Protein AF-A0A497D5G2-F1 (afdb_monomer_lite)

Radius of gyration: 11.5 Å; chains: 1; bounding box: 29×17×32 Å

Secondary structure (DSSP, 8-state):
-GGGS-EETTEE---TTSB-SSTT-B--GGGT-SS--HHHHHHHHHHHHHHHHHHHH--

pLDDT: mean 91.28, std 10.5, range [52.25, 97.81]

Sequence (59 aa):
YAEKIKVERGRFVVNEKQQTTDPKVFAGGDAVNRTADAISAIADGFRACKAIDEMLVKK

Structure (mmCIF, N/CA/C/O backbone):
data_AF-A0A497D5G2-F1
#
_entry.id   AF-A0A497D5G2-F1
#
loop_
_atom_site.group_PDB
_atom_site.id
_atom_site.type_symbol
_atom_site.label_atom_id
_atom_site.label_alt_id
_atom_site.label_comp_id
_atom_site.label_asym_id
_atom_site.label_entity_id
_atom_site.label_seq_id
_atom_site.pdbx_PDB_ins_code
_atom_site.Cartn_x
_atom_site.Cartn_y
_atom_site.Cartn_z
_atom_site.occupancy
_atom_site.B_iso_or_equiv
_atom_site.auth_seq_id
_atom_site.auth_comp_id
_atom_site.auth_asym_id
_atom_site.auth_atom_id
_atom_site.pdbx_PDB_model_num
ATOM 1 N N . TYR A 1 1 ? -17.481 -10.245 -0.729 1.00 52.47 1 TYR A N 1
ATOM 2 C CA . TYR A 1 1 ? -16.173 -9.572 -0.565 1.00 52.47 1 TYR A CA 1
ATOM 3 C C . TYR A 1 1 ? -15.570 -9.164 -1.906 1.00 52.47 1 TYR A C 1
ATOM 5 O O . TYR A 1 1 ? -15.335 -7.979 -2.086 1.00 52.47 1 TYR A O 1
ATOM 13 N N . ALA A 1 2 ? -15.397 -10.082 -2.866 1.00 57.19 2 ALA A N 1
ATOM 14 C CA . ALA A 1 2 ? -14.819 -9.771 -4.184 1.00 57.19 2 ALA A CA 1
ATOM 15 C C . ALA A 1 2 ? -15.588 -8.708 -5.001 1.00 57.19 2 ALA A C 1
ATOM 17 O O . ALA A 1 2 ? -14.971 -7.935 -5.718 1.00 57.19 2 ALA A O 1
ATOM 18 N N . GLU A 1 3 ? -16.911 -8.602 -4.843 1.00 65.00 3 GLU A N 1
ATOM 19 C CA . GLU A 1 3 ? -17.736 -7.637 -5.595 1.00 65.00 3 GLU A CA 1
ATOM 20 C C . GLU A 1 3 ? -17.497 -6.162 -5.226 1.00 65.00 3 GLU A C 1
ATOM 22 O O . GLU A 1 3 ? -17.924 -5.274 -5.957 1.00 65.00 3 GLU A O 1
ATOM 27 N N . LYS A 1 4 ? -16.825 -5.878 -4.100 1.00 84.06 4 LYS A N 1
ATOM 28 C CA . LYS A 1 4 ? -16.607 -4.504 -3.610 1.00 84.06 4 LYS A CA 1
ATOM 29 C C . LYS A 1 4 ? -15.189 -3.986 -3.814 1.00 84.06 4 LYS A C 1
ATOM 31 O O . LYS A 1 4 ? -14.961 -2.794 -3.627 1.00 84.06 4 LYS A O 1
ATOM 36 N N . ILE A 1 5 ? -14.242 -4.852 -4.172 1.00 90.81 5 ILE A N 1
ATOM 37 C CA . ILE A 1 5 ? -12.826 -4.501 -4.300 1.00 90.81 5 ILE A CA 1
ATOM 38 C C . ILE A 1 5 ? -12.470 -4.424 -5.781 1.00 90.81 5 ILE A C 1
ATOM 40 O O . ILE A 1 5 ? -12.510 -5.422 -6.497 1.00 90.81 5 ILE A O 1
ATOM 44 N N . LYS A 1 6 ? -12.111 -3.226 -6.242 1.00 93.62 6 LYS A N 1
ATOM 45 C CA . LYS A 1 6 ? -11.745 -2.983 -7.633 1.00 93.62 6 LYS A CA 1
ATOM 46 C C . LYS A 1 6 ? -10.327 -3.480 -7.917 1.00 93.62 6 LYS A C 1
ATOM 48 O O . LYS A 1 6 ? -9.372 -3.116 -7.230 1.00 93.62 6 LYS A O 1
ATOM 53 N N . VAL A 1 7 ? -10.201 -4.273 -8.976 1.00 93.88 7 VAL A N 1
ATOM 54 C CA . VAL A 1 7 ? -8.930 -4.794 -9.487 1.00 93.88 7 VAL A CA 1
ATOM 55 C C . VAL A 1 7 ? -8.798 -4.393 -10.951 1.00 93.88 7 VAL A C 1
ATOM 57 O O . VAL A 1 7 ? -9.712 -4.613 -11.743 1.00 93.88 7 VAL A O 1
ATOM 60 N N . GLU A 1 8 ? -7.658 -3.823 -11.328 1.00 92.81 8 GLU A N 1
ATOM 61 C CA . GLU A 1 8 ? -7.334 -3.469 -12.708 1.00 92.81 8 GLU A CA 1
ATOM 62 C C . GLU A 1 8 ? -6.029 -4.142 -13.129 1.00 92.81 8 GLU A C 1
ATOM 64 O O . GLU A 1 8 ? -4.998 -4.016 -12.471 1.00 92.81 8 GLU A O 1
ATOM 69 N N . ARG A 1 9 ? -6.066 -4.879 -14.248 1.00 90.38 9 ARG A N 1
ATOM 70 C CA . ARG A 1 9 ? -4.898 -5.595 -14.801 1.00 90.38 9 ARG A CA 1
ATOM 71 C C . ARG A 1 9 ? -4.159 -6.452 -13.755 1.00 90.38 9 ARG A C 1
ATOM 73 O O . ARG A 1 9 ? -2.929 -6.465 -13.718 1.00 90.38 9 ARG A O 1
ATOM 80 N N . GLY A 1 10 ? -4.921 -7.139 -12.900 1.00 90.56 10 GLY A N 1
ATOM 81 C CA . GLY A 1 10 ? -4.399 -8.021 -11.852 1.00 90.56 10 GLY A CA 1
ATOM 82 C C . GLY A 1 10 ? -3.848 -7.311 -10.611 1.00 90.56 10 GLY A C 1
ATOM 83 O O . GLY A 1 10 ? -3.230 -7.972 -9.786 1.00 90.56 10 GLY A O 1
ATOM 84 N N . ARG A 1 11 ? -4.052 -5.996 -10.467 1.00 93.25 11 ARG A N 1
ATOM 85 C CA . ARG A 1 11 ? -3.609 -5.215 -9.304 1.00 93.25 11 ARG A CA 1
ATOM 86 C C . ARG A 1 11 ? -4.779 -4.531 -8.616 1.00 93.25 11 ARG A C 1
ATOM 88 O O . ARG A 1 11 ? -5.719 -4.098 -9.284 1.00 93.25 11 ARG A O 1
ATOM 95 N N . PHE A 1 12 ? -4.726 -4.423 -7.294 1.00 95.00 12 PHE A N 1
ATOM 96 C CA . PHE A 1 12 ? -5.750 -3.708 -6.537 1.00 95.00 12 PHE A CA 1
ATOM 97 C C . PHE A 1 12 ? -5.667 -2.208 -6.814 1.00 95.00 12 PHE A C 1
ATOM 99 O O . PHE A 1 12 ? -4.584 -1.626 -6.818 1.00 95.00 12 PHE A O 1
ATOM 106 N N . VAL A 1 13 ? -6.821 -1.581 -7.028 1.00 94.62 13 VAL A N 1
ATOM 107 C CA . VAL A 1 13 ? -6.914 -0.122 -7.111 1.00 94.62 13 VAL A CA 1
ATOM 108 C C . VAL A 1 13 ? -7.026 0.423 -5.693 1.00 94.62 13 VAL A C 1
ATOM 110 O O . VAL A 1 13 ? -7.943 0.050 -4.957 1.00 94.62 13 VAL A O 1
ATOM 113 N N . VAL A 1 14 ? -6.104 1.308 -5.323 1.00 96.25 14 VAL A N 1
ATOM 114 C CA . VAL A 1 14 ? -6.061 1.936 -3.999 1.00 96.25 14 VAL A CA 1
ATOM 115 C C . VAL A 1 14 ? -5.915 3.452 -4.099 1.00 96.25 14 VAL A C 1
ATOM 117 O O . VAL A 1 14 ? -5.504 3.979 -5.133 1.00 96.25 14 VAL A O 1
ATOM 120 N N . ASN A 1 15 ? -6.264 4.151 -3.021 1.00 95.44 15 ASN A N 1
ATOM 121 C CA . ASN A 1 15 ? -5.979 5.576 -2.847 1.00 95.44 15 ASN A CA 1
ATOM 122 C C . ASN A 1 15 ? -4.594 5.809 -2.202 1.00 95.44 15 ASN A C 1
ATOM 124 O O . ASN A 1 15 ? -3.870 4.867 -1.901 1.00 95.44 15 ASN A O 1
ATOM 128 N N . GLU A 1 16 ? -4.246 7.067 -1.917 1.00 95.50 16 GLU A N 1
ATOM 129 C CA . GLU A 1 16 ? -2.958 7.457 -1.307 1.00 95.50 16 GLU A CA 1
ATOM 130 C C . GLU A 1 16 ? -2.686 6.838 0.078 1.00 95.50 16 GLU A C 1
ATOM 132 O O . GLU A 1 16 ? -1.537 6.755 0.521 1.00 95.50 16 GLU A O 1
ATOM 137 N N . LYS A 1 17 ? -3.740 6.399 0.774 1.00 96.12 17 LYS A N 1
ATOM 138 C CA . LYS A 1 17 ? -3.668 5.721 2.074 1.00 96.12 17 LYS A CA 1
ATOM 139 C C . LYS A 1 17 ? -3.577 4.20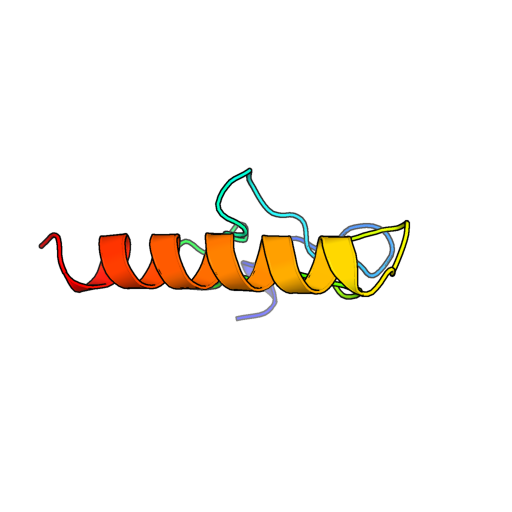0 1.946 1.00 96.12 17 LYS A C 1
ATOM 141 O O . LYS A 1 17 ? -3.705 3.506 2.951 1.00 96.12 17 LYS A O 1
ATOM 146 N N . GLN A 1 18 ? -3.380 3.677 0.735 1.00 97.38 18 GLN A N 1
ATOM 147 C CA . GLN A 1 18 ? -3.391 2.244 0.438 1.00 97.38 18 GLN A CA 1
ATOM 148 C C . GLN A 1 18 ? -4.734 1.564 0.722 1.00 97.38 18 GLN A C 1
ATOM 150 O O . GLN A 1 18 ? -4.803 0.352 0.905 1.00 97.38 18 GLN A O 1
ATOM 155 N N . GLN A 1 19 ? -5.821 2.334 0.748 1.00 96.75 19 GLN A N 1
ATOM 156 C CA . GLN A 1 19 ? -7.172 1.832 0.970 1.00 96.75 19 GLN A CA 1
ATOM 157 C C . GLN A 1 19 ? -7.808 1.458 -0.365 1.00 96.75 19 GLN A C 1
ATOM 159 O O . GLN A 1 19 ? -7.741 2.224 -1.328 1.00 96.75 19 GLN A O 1
ATOM 164 N N . THR A 1 20 ? -8.434 0.288 -0.419 1.00 96.25 20 THR A N 1
ATOM 165 C CA . THR A 1 20 ? -9.161 -0.176 -1.605 1.00 96.25 20 THR A CA 1
ATOM 166 C C . THR A 1 20 ? -10.519 0.528 -1.727 1.00 96.25 20 THR A C 1
ATOM 168 O O . THR A 1 20 ? -10.870 1.403 -0.936 1.00 96.25 20 THR A O 1
ATOM 171 N N . THR A 1 21 ? -11.333 0.125 -2.703 1.00 94.50 21 THR A N 1
ATOM 172 C CA . THR A 1 21 ? -12.729 0.576 -2.805 1.00 94.50 21 THR A CA 1
ATOM 173 C C . THR A 1 21 ? -13.629 0.060 -1.675 1.00 94.50 21 THR A C 1
ATOM 175 O O . THR A 1 21 ? -14.707 0.618 -1.474 1.00 94.50 21 THR A O 1
ATOM 178 N N . ASP A 1 22 ? -13.208 -0.959 -0.915 1.00 93.81 22 ASP A N 1
ATOM 179 C CA . ASP A 1 22 ? -13.821 -1.285 0.375 1.00 93.81 22 ASP A CA 1
ATOM 180 C C . ASP A 1 22 ? -13.110 -0.484 1.485 1.00 93.81 22 ASP A C 1
ATOM 182 O O . ASP A 1 22 ? -11.913 -0.697 1.708 1.00 93.81 22 ASP A O 1
ATOM 186 N N . PRO A 1 23 ? -13.813 0.402 2.220 1.00 91.94 23 PRO A N 1
ATOM 187 C CA . PRO A 1 23 ? -13.199 1.246 3.243 1.00 91.94 23 PRO A CA 1
ATOM 188 C C . PRO A 1 23 ? -12.498 0.483 4.372 1.00 91.94 23 PRO A C 1
ATOM 190 O O . PRO A 1 23 ? -11.694 1.068 5.091 1.00 91.94 23 PRO A O 1
ATOM 193 N N . LYS A 1 24 ? -12.796 -0.802 4.570 1.00 92.94 24 LYS A N 1
ATOM 194 C CA . LYS A 1 24 ? -12.184 -1.607 5.636 1.00 92.94 24 LYS A CA 1
ATOM 195 C C . LYS A 1 24 ? -10.963 -2.395 5.167 1.00 92.94 24 LYS A C 1
ATOM 197 O O . LYS A 1 24 ? -10.331 -3.058 5.987 1.00 92.94 24 LYS A O 1
ATOM 202 N N . VAL A 1 25 ? -10.652 -2.367 3.871 1.00 95.06 25 VAL A N 1
ATOM 203 C CA . VAL A 1 25 ? -9.613 -3.204 3.264 1.00 95.06 25 VAL A CA 1
ATOM 204 C C . VAL A 1 25 ? -8.530 -2.335 2.640 1.00 95.06 25 VAL A C 1
ATOM 206 O O . VAL A 1 25 ? -8.811 -1.410 1.877 1.00 95.06 25 VAL A O 1
ATOM 209 N N . PHE A 1 26 ? -7.281 -2.684 2.940 1.00 96.94 26 PHE A N 1
ATOM 210 C CA . PHE A 1 26 ? -6.078 -1.996 2.486 1.00 96.94 26 PHE A CA 1
ATOM 211 C C . PHE A 1 26 ? -5.177 -2.970 1.717 1.00 96.94 26 PHE A C 1
ATOM 213 O O . PHE A 1 26 ? -5.187 -4.170 1.990 1.00 96.94 26 PHE A O 1
ATOM 220 N N . ALA A 1 27 ? -4.411 -2.464 0.752 1.00 96.81 27 ALA A N 1
ATOM 221 C CA . ALA A 1 27 ? -3.485 -3.245 -0.067 1.00 96.81 27 ALA A CA 1
ATOM 222 C C . ALA A 1 27 ? -2.259 -2.403 -0.450 1.00 96.81 27 ALA A C 1
ATOM 224 O O . ALA A 1 27 ? -2.381 -1.210 -0.704 1.00 96.81 27 ALA A O 1
ATOM 225 N N . GLY A 1 28 ? -1.080 -3.018 -0.529 1.00 96.25 28 GLY A N 1
ATOM 22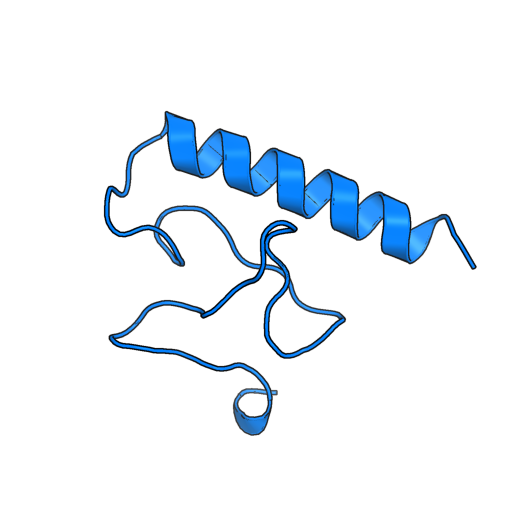6 C CA . GLY A 1 28 ? 0.166 -2.332 -0.879 1.00 96.25 28 GLY A CA 1
ATOM 227 C C . GLY A 1 28 ? 1.227 -3.284 -1.427 1.00 96.25 28 GLY A C 1
ATOM 228 O O . GLY A 1 28 ? 1.004 -4.495 -1.483 1.00 96.25 28 GLY A O 1
ATOM 229 N N . GLY A 1 29 ? 2.373 -2.736 -1.839 1.00 96.06 29 GLY A N 1
ATOM 230 C CA . GLY A 1 29 ? 3.461 -3.519 -2.432 1.00 96.06 29 GLY A CA 1
ATOM 231 C C . GLY A 1 29 ? 3.108 -4.064 -3.811 1.00 96.06 29 GLY A C 1
ATOM 232 O O . GLY A 1 29 ? 2.349 -3.442 -4.550 1.00 96.06 29 GLY A O 1
ATOM 233 N N . ASP A 1 30 ? 3.648 -5.226 -4.174 1.00 95.62 30 ASP A N 1
ATOM 234 C CA . ASP A 1 30 ? 3.539 -5.806 -5.526 1.00 95.62 30 ASP A CA 1
ATOM 235 C C . ASP A 1 30 ? 2.096 -6.063 -5.979 1.00 95.62 30 ASP A C 1
ATOM 237 O O . ASP A 1 30 ? 1.794 -6.065 -7.174 1.00 95.62 30 ASP A O 1
ATOM 241 N N . ALA A 1 31 ? 1.178 -6.222 -5.023 1.00 94.56 31 ALA A N 1
ATOM 242 C CA . ALA A 1 31 ? -0.249 -6.373 -5.284 1.00 94.56 31 ALA A CA 1
ATOM 243 C C . ALA A 1 31 ? -0.897 -5.100 -5.875 1.00 94.56 31 ALA A C 1
ATOM 245 O O . ALA A 1 31 ? -1.997 -5.164 -6.430 1.00 94.56 31 ALA A O 1
ATOM 246 N N . VAL A 1 32 ? -0.225 -3.949 -5.764 1.00 94.31 32 VAL A N 1
ATOM 247 C CA . VAL A 1 32 ? -0.690 -2.624 -6.205 1.00 94.31 32 VAL A CA 1
ATOM 248 C C . VAL A 1 32 ? 0.305 -1.967 -7.168 1.00 94.31 32 VAL A C 1
ATOM 250 O O . VAL A 1 32 ? -0.093 -1.386 -8.179 1.00 94.31 32 VAL A O 1
ATOM 253 N N . ASN A 1 33 ? 1.605 -2.069 -6.889 1.00 89.38 33 ASN A N 1
ATOM 254 C CA . ASN A 1 33 ? 2.649 -1.357 -7.616 1.00 89.38 33 ASN A CA 1
ATOM 255 C C . ASN A 1 33 ? 3.075 -2.084 -8.893 1.00 89.38 33 ASN A C 1
ATOM 257 O O . ASN A 1 33 ? 3.128 -3.311 -8.983 1.00 89.38 33 ASN A O 1
ATOM 261 N N . ARG A 1 34 ? 3.424 -1.300 -9.919 1.00 84.25 34 ARG A N 1
ATOM 262 C CA . ARG A 1 34 ? 4.028 -1.831 -11.153 1.00 84.25 34 ARG A CA 1
ATOM 263 C C . ARG A 1 34 ? 5.538 -1.989 -11.043 1.00 84.25 34 ARG A C 1
ATOM 265 O O . ARG A 1 34 ? 6.067 -2.886 -11.685 1.00 84.25 34 ARG A O 1
ATOM 272 N N . THR A 1 35 ? 6.194 -1.135 -10.259 1.00 86.31 35 THR A N 1
ATOM 273 C CA . THR A 1 35 ? 7.646 -1.180 -10.044 1.00 86.31 35 THR A CA 1
ATOM 274 C C . THR A 1 35 ? 8.065 -2.445 -9.299 1.00 86.31 35 THR A C 1
ATOM 276 O O . THR A 1 35 ? 9.103 -3.003 -9.628 1.00 86.31 35 THR A O 1
ATOM 279 N N . ALA A 1 36 ? 7.224 -2.910 -8.361 1.00 85.06 36 ALA A N 1
ATOM 280 C CA . ALA A 1 36 ? 7.436 -4.118 -7.558 1.00 85.06 36 ALA A CA 1
ATOM 281 C C . ALA A 1 36 ? 8.823 -4.159 -6.883 1.00 85.06 36 ALA A C 1
ATOM 283 O O . ALA A 1 36 ? 9.538 -5.158 -6.926 1.00 85.06 36 ALA A O 1
ATOM 284 N N . ASP A 1 37 ? 9.236 -3.021 -6.314 1.00 94.62 37 ASP A N 1
ATOM 285 C CA . ASP A 1 37 ? 10.494 -2.881 -5.587 1.00 94.62 37 ASP A CA 1
ATOM 286 C C . ASP A 1 37 ? 10.265 -2.875 -4.069 1.00 94.62 37 ASP A C 1
ATOM 288 O O . ASP A 1 37 ? 9.212 -2.478 -3.564 1.00 94.62 37 ASP A O 1
ATOM 292 N N . ALA A 1 38 ? 11.290 -3.286 -3.320 1.00 95.94 38 ALA A N 1
ATOM 293 C CA . ALA A 1 38 ? 11.187 -3.421 -1.871 1.00 95.94 38 ALA A CA 1
ATOM 294 C C . ALA A 1 38 ? 10.925 -2.083 -1.158 1.00 95.94 38 ALA A C 1
ATOM 296 O O . ALA A 1 38 ? 10.223 -2.053 -0.148 1.00 95.94 38 ALA A O 1
ATOM 297 N N . ILE A 1 39 ? 11.462 -0.972 -1.672 1.00 96.06 39 ILE A N 1
ATOM 298 C CA . ILE A 1 39 ? 11.341 0.344 -1.032 1.00 96.06 39 ILE A CA 1
ATOM 299 C C . ILE A 1 39 ? 9.892 0.828 -1.125 1.00 96.06 39 ILE A C 1
ATOM 301 O O . ILE A 1 39 ? 9.321 1.245 -0.114 1.00 96.06 39 ILE A O 1
ATOM 305 N N . SER A 1 40 ? 9.276 0.733 -2.306 1.00 94.69 40 SER A N 1
ATOM 306 C CA . SER A 1 40 ? 7.869 1.096 -2.490 1.00 94.69 40 SER A CA 1
ATOM 307 C C . SER A 1 40 ? 6.941 0.193 -1.681 1.00 94.69 40 SER A C 1
ATOM 309 O O . SER A 1 40 ? 6.031 0.699 -1.025 1.00 94.69 40 SER A O 1
ATOM 311 N N . ALA A 1 41 ? 7.210 -1.115 -1.623 1.00 96.31 41 ALA A N 1
ATOM 312 C CA . ALA A 1 41 ? 6.419 -2.042 -0.817 1.00 96.31 41 ALA A CA 1
ATOM 313 C C . ALA A 1 41 ? 6.464 -1.722 0.687 1.00 96.31 41 ALA A C 1
ATOM 315 O O . ALA A 1 41 ? 5.424 -1.723 1.3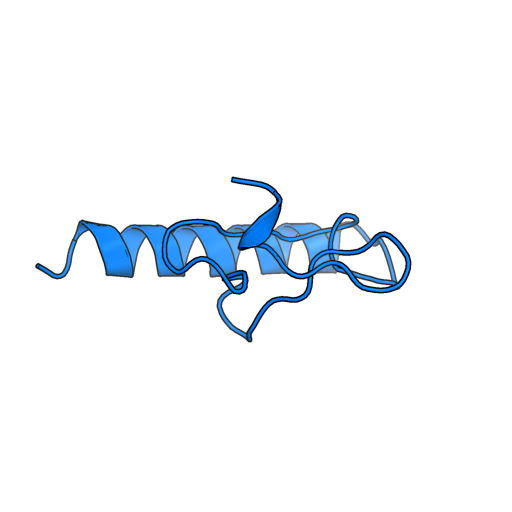50 1.00 96.31 41 ALA A O 1
ATOM 316 N N . ILE A 1 42 ? 7.642 -1.385 1.221 1.00 96.75 42 ILE A N 1
ATOM 317 C CA . ILE A 1 42 ? 7.797 -0.971 2.623 1.00 96.75 42 ILE A CA 1
ATOM 318 C C . ILE A 1 42 ? 7.061 0.349 2.884 1.00 96.75 42 ILE A C 1
ATOM 320 O O . ILE A 1 42 ? 6.331 0.466 3.872 1.00 96.75 42 ILE A O 1
ATOM 324 N N . ALA A 1 43 ? 7.216 1.337 1.996 1.00 96.25 43 ALA A N 1
ATOM 325 C CA . ALA A 1 43 ? 6.545 2.629 2.127 1.00 96.25 43 ALA A CA 1
ATOM 326 C C . ALA A 1 43 ? 5.015 2.485 2.112 1.00 96.25 43 ALA A C 1
ATOM 328 O O . ALA A 1 43 ? 4.321 3.117 2.911 1.00 96.25 43 ALA A O 1
ATOM 329 N N . ASP A 1 44 ? 4.487 1.626 1.245 1.00 96.94 44 ASP A N 1
ATOM 330 C CA . ASP A 1 44 ? 3.062 1.326 1.170 1.00 96.94 44 ASP A CA 1
ATOM 331 C C . ASP A 1 44 ? 2.551 0.629 2.428 1.00 96.94 44 ASP A C 1
ATOM 333 O O . ASP A 1 44 ? 1.518 1.026 2.967 1.00 96.94 44 ASP A O 1
ATOM 337 N N . GLY A 1 45 ? 3.284 -0.370 2.930 1.00 96.75 45 GLY A N 1
ATOM 338 C CA . GLY A 1 45 ? 2.945 -1.047 4.181 1.00 96.75 45 GLY A CA 1
ATOM 339 C C . GLY A 1 45 ? 2.854 -0.062 5.347 1.00 96.75 45 GLY A C 1
ATOM 340 O O . GLY A 1 45 ? 1.889 -0.085 6.108 1.00 96.75 45 GLY A O 1
ATOM 341 N N . PHE A 1 46 ? 3.798 0.877 5.435 1.00 97.81 46 PHE A N 1
ATOM 342 C CA . PHE A 1 46 ? 3.767 1.929 6.448 1.00 97.81 46 PHE A CA 1
ATOM 343 C C . PHE A 1 46 ? 2.536 2.844 6.318 1.00 97.81 46 PHE A C 1
ATOM 345 O O . PHE A 1 46 ? 1.856 3.102 7.315 1.00 97.81 46 PHE A O 1
ATOM 352 N N . ARG A 1 47 ? 2.208 3.308 5.101 1.00 97.69 47 ARG A N 1
ATOM 353 C CA . ARG A 1 47 ? 1.010 4.139 4.861 1.00 97.69 47 ARG A CA 1
ATOM 354 C C . ARG A 1 47 ? -0.279 3.392 5.208 1.00 97.69 47 ARG A C 1
ATOM 356 O O . ARG A 1 47 ? -1.141 3.972 5.867 1.0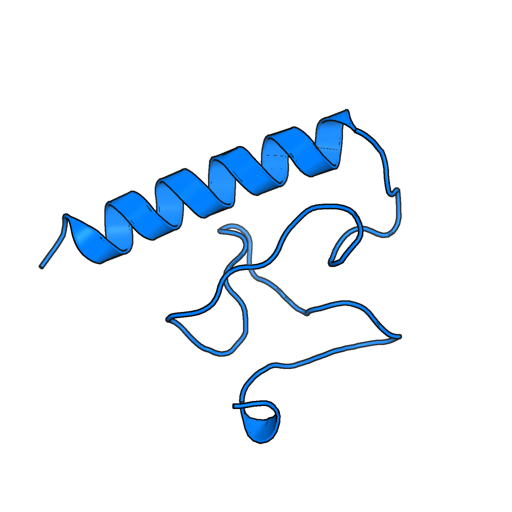0 97.69 47 ARG A O 1
ATOM 363 N N . ALA A 1 48 ? -0.382 2.120 4.820 1.00 97.69 48 ALA A N 1
ATOM 364 C CA . ALA A 1 48 ? -1.526 1.267 5.129 1.00 97.69 48 ALA A CA 1
ATOM 365 C C . ALA A 1 48 ? -1.699 1.091 6.644 1.00 97.69 48 ALA A C 1
ATOM 367 O O . ALA A 1 48 ? -2.785 1.327 7.165 1.00 97.69 48 ALA A O 1
ATOM 368 N N . CYS A 1 49 ? -0.625 0.756 7.369 1.00 97.25 49 CYS A N 1
ATOM 369 C CA . CYS A 1 49 ? -0.659 0.616 8.826 1.00 97.25 49 CYS A CA 1
ATOM 370 C C . CYS A 1 49 ? -1.106 1.907 9.515 1.00 97.25 49 CYS A C 1
ATOM 372 O O . CYS A 1 49 ? -1.979 1.863 10.377 1.00 97.25 49 CYS A O 1
ATOM 374 N N . LYS A 1 50 ? -0.566 3.060 9.104 1.00 97.00 50 LYS A N 1
ATOM 375 C CA . LYS A 1 50 ? -0.975 4.359 9.651 1.00 97.00 50 LYS A CA 1
ATOM 376 C C . LYS A 1 50 ? -2.459 4.645 9.399 1.00 97.00 50 LYS A C 1
ATOM 378 O O . LYS A 1 50 ? -3.146 5.141 10.283 1.00 97.00 50 LYS A O 1
ATOM 383 N N . ALA A 1 51 ? -2.966 4.321 8.211 1.00 96.62 51 ALA A N 1
ATOM 384 C CA . ALA A 1 51 ? -4.373 4.517 7.881 1.00 96.62 51 ALA A CA 1
ATOM 385 C C . ALA A 1 51 ? -5.303 3.570 8.660 1.00 96.62 51 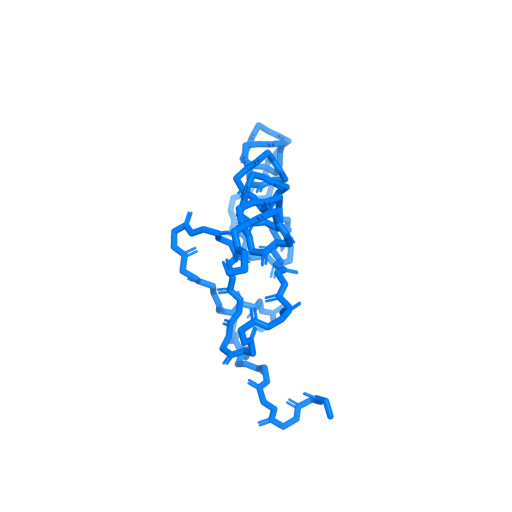ALA A C 1
ATOM 387 O O . ALA A 1 51 ? -6.381 3.986 9.083 1.00 96.62 51 ALA A O 1
ATOM 388 N N . ILE A 1 52 ? -4.879 2.321 8.881 1.00 96.56 52 ILE A N 1
ATOM 389 C CA . ILE A 1 52 ? -5.594 1.353 9.722 1.00 96.56 52 ILE A CA 1
ATOM 390 C C . ILE A 1 52 ? -5.634 1.838 11.173 1.00 96.56 52 ILE A C 1
ATOM 392 O O . ILE A 1 52 ? -6.699 1.817 11.784 1.00 96.56 52 ILE A O 1
ATOM 396 N N . ASP A 1 53 ? -4.508 2.313 11.706 1.00 96.31 53 ASP A N 1
ATOM 397 C CA . ASP A 1 53 ? -4.434 2.882 13.054 1.00 96.31 53 ASP A CA 1
ATOM 398 C C . ASP A 1 53 ? -5.377 4.087 13.197 1.00 96.31 53 ASP A C 1
ATOM 400 O O . ASP A 1 53 ? -6.241 4.101 14.071 1.00 96.31 53 ASP A O 1
ATOM 404 N N . GLU A 1 54 ? -5.326 5.037 12.254 1.00 94.69 54 GLU A N 1
ATOM 405 C CA . GLU A 1 54 ? -6.256 6.171 12.205 1.00 94.69 54 GLU A CA 1
ATOM 406 C C . GLU A 1 54 ? -7.728 5.721 12.176 1.00 94.69 54 GLU A C 1
ATOM 408 O O . GLU A 1 54 ? -8.551 6.303 12.883 1.00 94.69 54 GLU A O 1
ATOM 413 N N . MET A 1 55 ? -8.062 4.693 11.386 1.00 94.00 55 MET A N 1
ATOM 414 C CA . MET A 1 55 ? -9.423 4.154 11.252 1.00 94.00 55 MET A CA 1
ATOM 415 C C . MET A 1 55 ? -9.929 3.484 12.536 1.00 94.00 55 MET A C 1
ATOM 417 O O . MET A 1 55 ? -11.126 3.524 12.817 1.00 94.00 55 MET A O 1
ATOM 421 N N . LEU A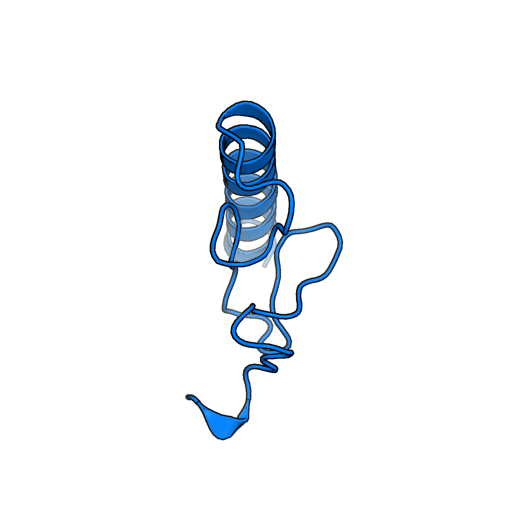 1 56 ? -9.048 2.823 13.290 1.00 93.44 56 LEU A N 1
ATOM 422 C CA . LEU A 1 56 ? -9.424 2.076 14.491 1.00 93.44 56 LEU A CA 1
ATOM 423 C C . LEU A 1 56 ? -9.414 2.942 15.755 1.00 93.44 56 LEU A C 1
ATOM 425 O O . LEU A 1 56 ? -10.226 2.709 16.652 1.00 93.44 56 LEU A O 1
ATOM 429 N N . VAL A 1 57 ? -8.514 3.926 15.830 1.00 90.88 57 VAL A N 1
ATOM 430 C CA . VAL A 1 57 ? -8.319 4.772 17.016 1.00 90.88 57 VAL A CA 1
ATOM 431 C C . VAL A 1 57 ? -9.252 5.986 17.017 1.00 90.88 57 VAL A C 1
ATOM 433 O O . VAL A 1 57 ? -9.743 6.367 18.080 1.00 90.88 57 VAL A O 1
ATOM 436 N N . LYS A 1 58 ? -9.552 6.590 15.858 1.00 68.06 58 LYS A N 1
ATOM 437 C CA . LYS A 1 58 ? -10.557 7.662 15.773 1.00 68.06 58 LYS A CA 1
ATOM 438 C C . LYS A 1 58 ? -11.949 7.055 15.572 1.00 68.06 58 LYS A C 1
ATOM 440 O O . LYS A 1 58 ? -12.331 6.755 14.444 1.00 68.06 58 LYS A O 1
ATOM 445 N N . LYS A 1 59 ? -12.692 6.881 16.668 1.00 52.25 59 LYS A N 1
ATOM 446 C CA . LYS A 1 59 ? -14.151 6.684 16.648 1.00 52.25 59 LYS A CA 1
ATOM 447 C C . LYS A 1 59 ? -14.883 8.007 16.801 1.00 52.25 59 LYS A C 1
ATOM 449 O O . LYS A 1 59 ? -14.440 8.811 17.649 1.00 52.25 59 LYS A O 1
#

Foldseek 3Di:
DVVQWDDDPQATDADPLQATSPNQDGDFAPSHDPVNDPVRRVVNVVSVVVSNCVVVVPD